Protein AF-A0A3D9SUY4-F1 (afdb_monomer_lite)

Foldseek 3Di:
DDPPVDDPVNVVVVVVQCVVCPPPVNVVLVVVLVVLLVVCQPPDLPPVSLLVSLVSVLVSHDLVRLVVVLVCVVVVVCVLVVVVVVGHSNSSSSPVNNNVVSVVVD

Radius of gyration: 14.99 Å; chains: 1; bounding box: 34×36×32 Å

Sequence (106 aa):
MIDTGAKPEDVAAFTEMFRPLTEPEAAARGHALSERLDEIADVSPRDPRVTELAGDLAAFLPDEMAAVMITSLQDGGGWLDAMSDELSPAQTEVFRRMVTMLKERG

Secondary structure (DSSP, 8-state):
-------HHHHHHHHHHHHHHHSHHHHHHHHHHHHHHHHTTTS-TTSHHHHHHHHHHHHHS-HHHHHHHHHHHHTT--HHHHHHHHS-HHHHHHHHHHHHHHHHH-

Organism: NCBI:txid111806

Structure (mmCIF, N/CA/C/O backbone):
data_AF-A0A3D9SUY4-F1
#
_entry.id   AF-A0A3D9SUY4-F1
#
loop_
_atom_site.group_PDB
_atom_site.id
_atom_site.type_symbol
_atom_site.label_atom_id
_atom_site.label_alt_id
_atom_site.label_comp_id
_atom_site.label_asym_id
_atom_site.label_entity_id
_atom_site.label_seq_id
_atom_site.pdbx_PDB_ins_code
_atom_site.Cartn_x
_atom_site.Cartn_y
_atom_site.Cartn_z
_atom_site.occupancy
_atom_site.B_iso_or_equiv
_atom_site.auth_seq_id
_atom_site.auth_comp_id
_atom_site.auth_asym_id
_atom_site.auth_atom_id
_atom_site.pdbx_PDB_model_num
ATOM 1 N N . MET A 1 1 ? 11.830 24.375 -13.762 1.00 39.50 1 MET A N 1
ATOM 2 C CA . MET A 1 1 ? 12.575 23.419 -14.607 1.00 39.50 1 MET A CA 1
ATOM 3 C C . MET A 1 1 ? 13.114 22.375 -13.651 1.00 39.50 1 MET A C 1
ATOM 5 O O . MET A 1 1 ? 13.939 22.741 -12.828 1.00 39.50 1 MET A O 1
ATOM 9 N N . ILE A 1 2 ? 12.524 21.177 -13.608 1.00 45.97 2 ILE A N 1
ATOM 10 C CA . ILE A 1 2 ? 12.935 20.156 -12.635 1.00 45.97 2 ILE A CA 1
ATOM 11 C C . ILE A 1 2 ? 14.251 19.560 -13.130 1.00 45.97 2 ILE A C 1
ATOM 13 O O . ILE A 1 2 ? 14.282 18.885 -14.155 1.00 45.97 2 ILE A O 1
ATOM 17 N N . ASP A 1 3 ? 15.323 19.868 -12.409 1.00 45.66 3 ASP A N 1
ATOM 18 C CA . ASP A 1 3 ? 16.637 19.252 -12.547 1.00 45.66 3 ASP A CA 1
ATOM 19 C C . ASP A 1 3 ? 16.546 17.849 -11.930 1.00 45.66 3 ASP A C 1
ATOM 21 O O . ASP A 1 3 ? 16.814 17.632 -10.748 1.00 45.66 3 ASP A O 1
ATOM 25 N N . THR A 1 4 ? 15.998 16.904 -12.695 1.00 54.19 4 THR A N 1
ATOM 26 C CA . THR A 1 4 ? 15.910 15.510 -12.252 1.00 54.19 4 THR A CA 1
ATOM 27 C C . THR A 1 4 ? 17.286 14.910 -12.502 1.00 54.19 4 THR A C 1
ATOM 29 O O . THR A 1 4 ? 17.552 14.433 -13.598 1.00 54.19 4 THR A O 1
ATOM 32 N N . GLY A 1 5 ? 18.181 14.977 -11.513 1.00 54.53 5 GLY A N 1
ATOM 33 C CA . GLY A 1 5 ? 19.549 14.432 -11.566 1.00 54.53 5 GLY A CA 1
ATOM 34 C C . GLY A 1 5 ? 19.641 12.903 -11.712 1.00 54.53 5 GLY A C 1
ATOM 35 O O . GLY A 1 5 ? 20.665 12.321 -11.364 1.00 54.53 5 GLY A O 1
ATOM 36 N N . ALA A 1 6 ? 18.579 12.254 -12.192 1.00 60.03 6 ALA A N 1
ATOM 37 C CA . ALA A 1 6 ? 18.572 10.857 -12.587 1.00 60.03 6 ALA A CA 1
ATOM 38 C C . ALA A 1 6 ? 19.215 10.740 -13.968 1.00 60.03 6 ALA A C 1
ATOM 40 O O . ALA A 1 6 ? 18.885 11.495 -14.890 1.00 60.03 6 ALA A O 1
ATOM 41 N N . LYS A 1 7 ? 20.143 9.799 -14.127 1.00 66.12 7 LYS A N 1
ATOM 42 C CA . LYS A 1 7 ? 20.727 9.566 -15.441 1.00 66.12 7 LYS A CA 1
ATOM 43 C C . LYS A 1 7 ? 19.672 8.908 -16.343 1.00 66.12 7 LYS A C 1
ATOM 45 O O . LYS A 1 7 ? 18.786 8.215 -15.837 1.00 66.12 7 LYS A O 1
ATOM 50 N N . PRO A 1 8 ? 19.725 9.099 -17.670 1.00 63.19 8 PRO A N 1
ATOM 51 C CA . PRO A 1 8 ? 18.758 8.495 -18.588 1.00 63.19 8 PRO A CA 1
ATOM 52 C C . PRO A 1 8 ? 18.637 6.971 -18.434 1.00 63.19 8 PRO A C 1
ATOM 54 O O . PRO A 1 8 ? 17.547 6.423 -18.589 1.00 63.19 8 PRO A O 1
ATOM 57 N N . GLU A 1 9 ? 19.736 6.295 -18.084 1.00 63.78 9 GLU A N 1
ATOM 58 C CA . GLU A 1 9 ? 19.760 4.865 -17.768 1.00 63.78 9 GLU A CA 1
ATOM 59 C C . GLU A 1 9 ? 18.925 4.491 -16.531 1.00 63.78 9 GLU A C 1
ATOM 61 O O . GLU A 1 9 ? 18.252 3.460 -16.547 1.00 63.78 9 GLU A O 1
ATOM 66 N N . ASP A 1 10 ? 18.891 5.347 -15.508 1.00 72.88 10 ASP A N 1
ATOM 67 C CA . ASP A 1 10 ? 18.124 5.119 -14.281 1.00 72.88 10 ASP A CA 1
ATOM 68 C C . ASP A 1 10 ? 16.621 5.287 -14.549 1.00 72.88 10 ASP A C 1
ATOM 70 O O . ASP A 1 10 ? 15.800 4.512 -14.061 1.00 72.88 10 ASP A O 1
ATOM 74 N N . VAL A 1 11 ? 16.254 6.259 -15.393 1.00 73.12 11 VAL A N 1
ATOM 75 C CA . VAL A 1 11 ? 14.862 6.490 -15.818 1.00 73.12 11 VAL A CA 1
ATOM 76 C C . VAL A 1 11 ? 14.341 5.328 -16.663 1.00 73.12 11 VAL A C 1
ATOM 78 O O . VAL A 1 11 ? 13.199 4.899 -16.484 1.00 73.12 11 VAL A O 1
ATOM 81 N N . ALA A 1 12 ? 15.165 4.799 -17.573 1.00 78.19 12 ALA A N 1
ATOM 82 C CA . ALA A 1 12 ? 14.802 3.638 -18.377 1.00 78.19 12 ALA A CA 1
ATOM 83 C C . ALA A 1 12 ? 14.603 2.399 -17.495 1.00 78.19 12 ALA A C 1
ATOM 85 O O . ALA A 1 12 ? 13.541 1.788 -17.559 1.00 78.19 12 ALA A O 1
ATOM 86 N N . ALA A 1 13 ? 15.560 2.080 -16.618 1.00 77.81 13 ALA A N 1
ATOM 87 C CA . ALA A 1 13 ? 15.449 0.948 -15.696 1.00 77.81 13 ALA A CA 1
ATOM 88 C C . ALA A 1 13 ? 14.212 1.056 -14.787 1.00 77.81 13 ALA A C 1
ATOM 90 O O . ALA A 1 13 ? 13.476 0.085 -14.615 1.00 77.81 13 ALA A O 1
ATOM 91 N N . PHE A 1 14 ? 13.934 2.256 -14.271 1.00 78.50 14 PHE A N 1
ATOM 92 C CA . PHE A 1 14 ? 12.726 2.524 -13.499 1.00 78.50 14 PHE A CA 1
ATOM 93 C C . PHE A 1 14 ? 11.457 2.305 -14.335 1.00 78.50 14 PHE A C 1
ATOM 95 O O . PHE A 1 14 ? 10.535 1.636 -13.890 1.00 78.50 14 PHE A O 1
ATOM 102 N N . THR A 1 15 ? 11.411 2.792 -15.575 1.00 83.44 15 THR A N 1
ATOM 103 C CA . THR A 1 15 ? 10.249 2.600 -16.461 1.00 83.44 15 THR A CA 1
ATOM 104 C C . THR A 1 15 ? 9.989 1.122 -16.761 1.00 83.44 15 THR A C 1
ATOM 106 O O . THR A 1 15 ? 8.841 0.679 -16.712 1.00 83.44 15 THR A O 1
ATOM 109 N N . GLU A 1 16 ? 11.041 0.344 -17.031 1.00 85.75 16 GLU A N 1
ATOM 110 C CA . GLU A 1 16 ? 10.926 -1.100 -17.269 1.00 85.75 16 GLU A CA 1
ATOM 111 C C . GLU A 1 16 ? 10.336 -1.829 -16.057 1.00 85.75 16 GLU A C 1
ATOM 113 O O . GLU A 1 16 ? 9.465 -2.682 -16.224 1.00 85.75 16 GLU A O 1
ATOM 118 N N . MET A 1 17 ? 10.746 -1.441 -14.846 1.00 84.69 17 MET A N 1
ATOM 119 C CA . MET A 1 17 ? 10.252 -2.015 -13.592 1.00 84.69 17 MET A CA 1
ATOM 120 C C . MET A 1 17 ? 8.743 -1.786 -13.389 1.00 84.69 17 MET A C 1
ATOM 122 O O . MET A 1 17 ? 8.058 -2.649 -12.846 1.00 84.69 17 MET A O 1
ATOM 126 N N . PHE A 1 18 ? 8.201 -0.653 -13.852 1.00 83.69 18 PHE A N 1
ATOM 127 C CA . PHE A 1 18 ? 6.768 -0.343 -13.742 1.00 83.69 18 PHE A CA 1
ATOM 128 C C . PHE A 1 18 ? 5.919 -0.926 -14.873 1.00 83.69 18 PHE A C 1
ATOM 130 O O . PHE A 1 18 ? 4.696 -0.986 -14.727 1.00 83.69 18 PHE A O 1
ATOM 137 N N . ARG A 1 19 ? 6.520 -1.385 -15.981 1.00 86.81 19 ARG A N 1
ATOM 138 C CA . ARG A 1 19 ? 5.774 -1.916 -17.135 1.00 86.81 19 ARG A CA 1
ATOM 139 C C . ARG A 1 19 ? 4.699 -2.946 -16.747 1.00 86.81 19 ARG A C 1
ATOM 141 O O . ARG A 1 19 ? 3.575 -2.778 -17.225 1.00 86.81 19 ARG A O 1
ATOM 148 N N . PRO A 1 20 ? 4.956 -3.942 -15.872 1.00 86.31 20 PRO A N 1
ATOM 149 C CA . PRO A 1 20 ? 3.943 -4.933 -15.500 1.00 86.31 20 PRO A CA 1
ATOM 150 C C . PRO A 1 20 ? 2.678 -4.328 -14.876 1.00 86.31 20 PRO A C 1
ATOM 152 O O . PRO A 1 20 ? 1.603 -4.905 -14.997 1.00 86.31 20 PRO A O 1
ATOM 155 N N . LEU A 1 21 ? 2.790 -3.157 -14.240 1.00 85.19 21 LEU A N 1
ATOM 156 C CA . LEU A 1 21 ? 1.664 -2.444 -13.634 1.00 85.19 21 LEU A CA 1
ATOM 157 C C . LEU A 1 21 ? 0.907 -1.549 -14.626 1.00 85.19 21 LEU A C 1
ATOM 159 O O . LEU A 1 21 ? -0.205 -1.119 -14.333 1.00 85.19 21 LEU A O 1
ATOM 163 N N . THR A 1 22 ? 1.496 -1.264 -15.791 1.00 86.56 22 THR A N 1
ATOM 164 C CA . THR A 1 22 ? 0.878 -0.433 -16.841 1.00 86.56 22 THR A CA 1
ATOM 165 C C . THR A 1 22 ? 0.004 -1.223 -17.812 1.00 86.56 22 THR A C 1
ATOM 167 O O . THR A 1 22 ? -0.742 -0.624 -18.586 1.00 86.56 22 THR A O 1
ATOM 170 N N . GLU A 1 23 ? 0.072 -2.556 -17.772 1.00 91.00 23 GLU A N 1
ATOM 171 C CA . GLU A 1 23 ? -0.793 -3.414 -18.579 1.00 91.00 23 GLU A CA 1
ATOM 172 C C . GLU A 1 23 ? -2.272 -3.165 -18.234 1.00 91.00 23 GLU A C 1
ATOM 174 O O . GLU A 1 23 ? -2.591 -2.989 -17.057 1.00 91.00 23 GLU A O 1
ATOM 179 N N . PRO A 1 24 ? -3.205 -3.178 -19.206 1.00 90.19 24 PRO A N 1
ATOM 180 C CA . PRO A 1 24 ? -4.595 -2.776 -18.972 1.00 90.19 24 PRO A CA 1
ATOM 181 C C . PRO A 1 24 ? -5.285 -3.511 -17.814 1.00 90.19 24 PRO A C 1
ATOM 183 O O . PRO A 1 24 ? -6.039 -2.907 -17.053 1.00 90.19 24 PRO A O 1
ATOM 186 N N . GLU A 1 25 ? -5.012 -4.807 -17.659 1.00 89.44 25 GLU A N 1
ATOM 187 C CA . GLU A 1 25 ? -5.555 -5.619 -16.566 1.00 89.44 25 GLU A CA 1
ATOM 188 C C . GLU A 1 25 ? -4.946 -5.238 -15.210 1.00 89.44 25 GLU A C 1
ATOM 190 O O . GLU A 1 25 ? -5.666 -5.091 -14.221 1.00 89.44 25 GLU A O 1
ATOM 195 N N . ALA A 1 26 ? -3.629 -5.023 -15.164 1.00 91.00 26 ALA A N 1
ATOM 196 C CA . ALA A 1 26 ? -2.940 -4.594 -13.954 1.00 91.00 26 ALA A CA 1
ATOM 197 C C . ALA A 1 26 ? -3.362 -3.177 -13.545 1.00 91.00 26 ALA A C 1
ATOM 199 O O . ALA A 1 26 ? -3.608 -2.935 -12.367 1.00 91.00 26 ALA A O 1
ATOM 200 N N . ALA A 1 27 ? -3.545 -2.276 -14.510 1.00 91.06 27 ALA A N 1
ATOM 201 C CA . ALA A 1 27 ? -4.060 -0.933 -14.282 1.00 91.06 27 ALA A CA 1
ATOM 202 C C . ALA A 1 27 ? -5.489 -0.968 -13.717 1.00 91.06 27 ALA A C 1
ATOM 204 O O . ALA A 1 27 ? -5.767 -0.315 -12.712 1.00 91.06 27 ALA A O 1
ATOM 205 N N . ALA A 1 28 ? -6.385 -1.776 -14.298 1.00 93.50 28 ALA A N 1
ATOM 206 C CA . ALA A 1 28 ? -7.744 -1.952 -13.779 1.00 93.50 28 ALA A CA 1
ATOM 207 C C . ALA A 1 28 ? -7.746 -2.529 -12.353 1.00 93.50 28 ALA A C 1
ATOM 209 O O . ALA A 1 28 ? -8.487 -2.059 -11.488 1.00 93.50 28 ALA A O 1
ATOM 210 N N . ARG A 1 29 ? -6.875 -3.508 -12.080 1.00 92.69 29 ARG A N 1
ATOM 211 C CA . ARG A 1 29 ? -6.699 -4.069 -10.736 1.00 92.69 29 ARG A CA 1
ATOM 212 C C . ARG A 1 29 ? -6.135 -3.042 -9.752 1.00 92.69 29 ARG A C 1
ATOM 214 O O . ARG A 1 29 ? -6.600 -2.991 -8.618 1.00 92.69 29 ARG A O 1
ATOM 221 N N . GLY A 1 30 ? -5.185 -2.215 -10.182 1.00 93.25 30 GLY A N 1
ATOM 222 C CA . GLY A 1 30 ? -4.647 -1.106 -9.396 1.00 93.25 30 GLY A CA 1
ATOM 223 C C . GLY A 1 30 ? -5.737 -0.108 -9.011 1.00 93.25 30 GLY A C 1
ATOM 224 O O . GLY A 1 30 ? -5.876 0.210 -7.834 1.00 93.25 30 GLY A O 1
ATOM 225 N N . HIS A 1 31 ? -6.579 0.293 -9.968 1.00 94.06 31 HIS A N 1
ATOM 226 C CA . HIS A 1 31 ? -7.733 1.156 -9.701 1.00 94.06 31 HIS A CA 1
ATOM 227 C C . HIS A 1 31 ? -8.698 0.549 -8.676 1.00 94.06 31 HIS A C 1
ATOM 229 O O . HIS A 1 31 ? -9.068 1.231 -7.725 1.00 94.06 31 HIS A O 1
ATOM 235 N N . ALA A 1 32 ? -9.038 -0.736 -8.803 1.00 95.75 32 ALA A N 1
ATOM 236 C CA . ALA A 1 32 ? -9.907 -1.410 -7.836 1.00 95.75 32 ALA A CA 1
ATOM 237 C C . ALA A 1 32 ? -9.298 -1.466 -6.419 1.00 95.75 32 ALA A C 1
ATOM 239 O O . ALA A 1 32 ? -10.016 -1.386 -5.422 1.00 95.75 32 ALA A O 1
ATOM 240 N N . LEU A 1 33 ? -7.972 -1.599 -6.303 1.00 96.06 33 LEU A N 1
ATOM 241 C CA . LEU A 1 33 ? -7.279 -1.546 -5.011 1.00 96.06 33 LEU A CA 1
ATOM 242 C C . LEU A 1 33 ? -7.282 -0.130 -4.420 1.00 96.06 33 LEU A C 1
ATOM 244 O O . LEU A 1 33 ? -7.460 0.012 -3.212 1.00 96.06 33 LEU A O 1
ATOM 248 N N . SER A 1 34 ? -7.133 0.903 -5.253 1.00 92.62 34 SER A N 1
ATOM 249 C CA . SER A 1 34 ? -7.262 2.302 -4.831 1.00 92.62 34 SER A CA 1
ATOM 250 C C . SER A 1 34 ? -8.675 2.632 -4.345 1.00 92.62 34 SER A C 1
ATOM 252 O O . SER A 1 34 ? -8.819 3.209 -3.275 1.00 92.62 34 SER A O 1
ATOM 254 N N . GLU A 1 35 ? -9.720 2.193 -5.052 1.00 96.31 35 GLU A N 1
ATOM 255 C CA . GLU A 1 35 ? -11.110 2.380 -4.604 1.00 96.31 35 GLU A CA 1
ATOM 256 C C . GLU A 1 35 ? -11.355 1.710 -3.245 1.00 96.31 35 GLU A C 1
ATOM 258 O O . GLU A 1 35 ? -11.909 2.321 -2.334 1.00 96.31 35 GLU A O 1
ATOM 263 N N . ARG A 1 36 ? -10.852 0.483 -3.055 1.00 96.25 36 ARG A N 1
ATOM 264 C CA . ARG A 1 36 ? -10.932 -0.211 -1.760 1.00 96.25 36 ARG A CA 1
ATOM 265 C C . ARG A 1 36 ? -10.169 0.507 -0.650 1.00 96.25 36 ARG A C 1
ATOM 267 O O . ARG A 1 36 ? -10.595 0.433 0.500 1.00 96.25 36 ARG A O 1
ATOM 274 N N . LEU A 1 37 ? -9.050 1.168 -0.958 1.00 95.38 37 LEU A N 1
ATOM 275 C CA . LEU A 1 37 ? -8.332 2.007 0.007 1.00 95.38 37 LEU A CA 1
ATOM 276 C C . LEU A 1 37 ? -9.193 3.196 0.443 1.00 95.38 37 LEU A C 1
ATOM 278 O O . LEU A 1 37 ? -9.208 3.522 1.629 1.00 95.38 37 LEU A O 1
ATOM 282 N N . ASP A 1 38 ? -9.916 3.826 -0.476 1.00 95.19 38 ASP A N 1
ATOM 283 C CA . ASP A 1 38 ? -10.801 4.950 -0.158 1.00 95.19 38 ASP A CA 1
ATOM 284 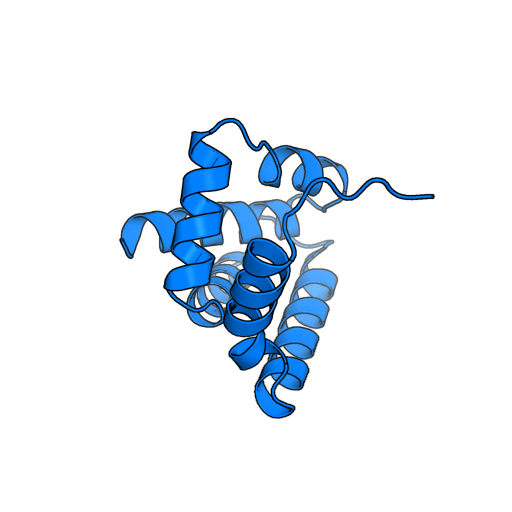C C . ASP A 1 38 ? -12.021 4.500 0.661 1.00 95.19 38 ASP A C 1
ATOM 286 O O . ASP A 1 38 ? -12.381 5.141 1.647 1.00 95.19 38 ASP A O 1
ATOM 290 N N . GLU A 1 39 ? -12.609 3.346 0.337 1.00 95.69 39 GLU A N 1
ATOM 291 C CA . GLU A 1 39 ? -13.755 2.779 1.066 1.00 95.69 39 GLU A CA 1
ATOM 292 C C . GLU A 1 39 ? -13.464 2.477 2.543 1.00 95.69 39 GLU A C 1
ATOM 294 O O . GLU A 1 39 ? -14.373 2.503 3.380 1.00 95.69 39 GLU A O 1
ATOM 299 N N . ILE A 1 40 ? -12.212 2.160 2.882 1.00 95.81 40 ILE A N 1
ATOM 300 C CA . ILE A 1 40 ? -11.815 1.869 4.263 1.00 95.81 40 ILE A CA 1
ATOM 301 C C . ILE A 1 40 ? -11.380 3.116 5.038 1.00 95.81 40 ILE A C 1
ATOM 303 O O . ILE A 1 40 ? -11.033 2.986 6.208 1.00 95.81 40 ILE A O 1
ATOM 307 N N . ALA A 1 41 ? -11.376 4.311 4.441 1.00 94.38 41 ALA A N 1
ATOM 308 C CA . ALA A 1 41 ? -10.810 5.496 5.086 1.00 94.38 41 ALA A CA 1
ATOM 309 C C . ALA A 1 41 ? -11.446 5.802 6.459 1.00 94.38 41 ALA A C 1
ATOM 311 O O . ALA A 1 41 ? -10.750 6.148 7.413 1.00 94.38 41 ALA A O 1
ATOM 312 N N . ASP A 1 42 ? -12.756 5.584 6.587 1.00 93.19 42 ASP A N 1
ATOM 313 C CA . ASP A 1 42 ? -13.521 5.886 7.804 1.00 93.19 42 ASP A CA 1
ATOM 314 C C . ASP A 1 42 ? -13.718 4.681 8.740 1.00 93.19 42 ASP A C 1
ATOM 316 O O . ASP A 1 42 ? -14.455 4.7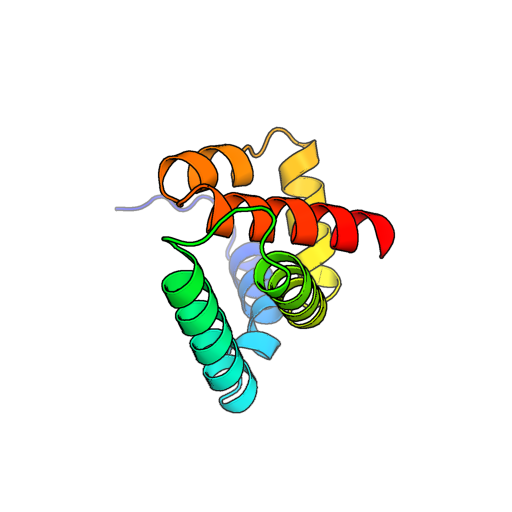57 9.730 1.00 93.19 42 ASP A O 1
ATOM 320 N N . VAL A 1 43 ? -13.098 3.537 8.441 1.00 95.19 43 VAL A N 1
ATOM 321 C CA . VAL A 1 43 ? -13.301 2.306 9.217 1.00 95.19 43 VAL A CA 1
ATOM 322 C C . VAL A 1 43 ? -12.213 2.134 10.276 1.00 95.19 43 VAL A C 1
ATOM 324 O O . VAL A 1 43 ? -11.216 2.850 10.332 1.00 95.19 43 VAL A O 1
ATOM 327 N N . SER A 1 44 ? -12.409 1.175 11.181 1.00 95.88 44 SER A N 1
ATOM 328 C CA . SER A 1 44 ? -11.407 0.876 12.204 1.00 95.88 44 SER A CA 1
ATOM 329 C C . SER A 1 44 ? -10.125 0.315 11.568 1.00 95.88 44 SER A C 1
ATOM 331 O O . SER A 1 44 ? -10.217 -0.605 10.759 1.00 95.88 44 SER A O 1
ATOM 333 N N . PRO A 1 45 ? -8.920 0.709 12.021 1.00 94.62 45 PRO A N 1
ATOM 334 C CA . PRO A 1 45 ? -7.666 0.051 11.622 1.00 94.62 45 PRO A CA 1
ATOM 335 C C . PRO A 1 45 ? -7.607 -1.447 11.962 1.00 94.62 45 PRO A C 1
ATOM 337 O O . PRO A 1 45 ? -6.752 -2.177 11.472 1.00 94.62 45 PRO A O 1
ATOM 340 N N . ARG A 1 46 ? -8.499 -1.921 12.841 1.00 94.69 46 ARG A N 1
ATOM 341 C CA . ARG A 1 46 ? -8.640 -3.342 13.196 1.00 94.69 46 ARG A CA 1
ATOM 342 C C . ARG A 1 46 ? -9.711 -4.069 12.381 1.00 94.69 46 ARG A C 1
ATOM 344 O O . ARG A 1 46 ? -9.975 -5.236 12.660 1.00 94.69 46 ARG A O 1
AT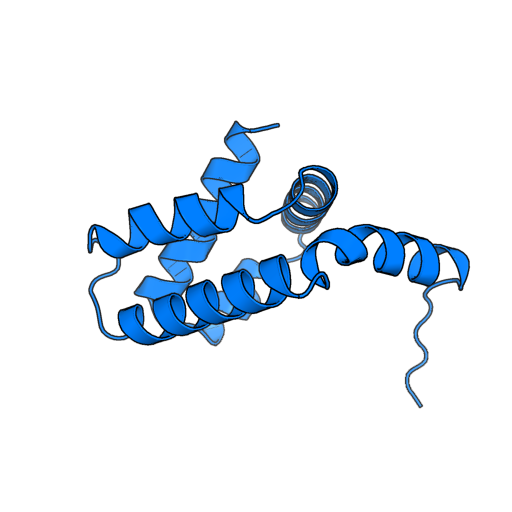OM 351 N N . ASP A 1 47 ? -10.355 -3.393 11.435 1.00 96.94 47 ASP A N 1
ATOM 352 C CA . ASP A 1 47 ? -11.337 -4.008 10.548 1.00 96.94 47 ASP A CA 1
ATOM 353 C C . ASP A 1 47 ? -10.666 -5.124 9.720 1.00 96.94 47 ASP A C 1
ATOM 355 O O . ASP A 1 47 ? -9.565 -4.917 9.200 1.00 96.94 47 ASP A O 1
ATOM 359 N N . PRO A 1 48 ? -11.279 -6.315 9.589 1.00 95.25 48 PRO A N 1
ATOM 360 C CA . PRO A 1 48 ? -10.713 -7.416 8.808 1.00 95.25 48 PRO A CA 1
ATOM 361 C C . PRO A 1 48 ? -10.318 -7.021 7.379 1.00 95.25 48 PRO A C 1
ATOM 363 O O . PRO A 1 48 ? -9.271 -7.463 6.900 1.00 95.25 48 PRO A O 1
ATOM 366 N N . ARG A 1 49 ? -11.075 -6.108 6.751 1.00 96.00 49 ARG A N 1
ATOM 367 C CA . ARG A 1 49 ? -10.829 -5.615 5.386 1.00 96.00 49 ARG A CA 1
ATOM 368 C C . ARG A 1 49 ? -9.462 -4.952 5.224 1.00 96.00 49 ARG A C 1
ATOM 370 O O . ARG A 1 49 ? -8.878 -5.034 4.150 1.00 96.00 49 ARG A O 1
ATOM 377 N N . VAL A 1 50 ? -8.921 -4.351 6.288 1.00 97.00 50 VAL A N 1
ATOM 378 C CA . VAL A 1 50 ? -7.566 -3.767 6.306 1.00 97.00 50 VAL A CA 1
ATOM 379 C C . VAL A 1 50 ? -6.510 -4.856 6.105 1.00 97.00 50 VAL A C 1
ATOM 381 O O . VAL A 1 50 ? -5.552 -4.677 5.359 1.00 97.00 50 VAL A O 1
ATOM 384 N N . THR A 1 51 ? -6.691 -6.011 6.751 1.00 94.62 51 THR A N 1
ATOM 385 C CA . THR A 1 51 ? -5.751 -7.140 6.641 1.00 94.62 51 THR A CA 1
ATOM 386 C C . THR A 1 51 ? -5.783 -7.745 5.245 1.00 94.62 51 THR A C 1
ATOM 388 O O . THR A 1 51 ? -4.733 -8.019 4.668 1.00 94.62 51 THR A O 1
ATOM 391 N N . GLU A 1 52 ? -6.986 -7.937 4.710 1.00 96.06 52 GLU A N 1
ATOM 392 C CA . GLU A 1 52 ? -7.200 -8.493 3.374 1.00 96.06 52 GLU A CA 1
ATOM 393 C C . GLU A 1 52 ? -6.609 -7.574 2.300 1.00 96.06 52 GLU A C 1
ATOM 395 O O . GLU A 1 52 ? -5.826 -8.023 1.466 1.00 96.06 52 GLU A O 1
ATOM 400 N N . LEU A 1 53 ? -6.894 -6.270 2.378 1.00 97.56 53 LEU A N 1
ATOM 401 C CA . LEU A 1 53 ? -6.391 -5.292 1.415 1.00 97.56 53 LEU A CA 1
ATOM 402 C C . LEU A 1 53 ? -4.861 -5.160 1.450 1.00 97.56 53 LEU A C 1
ATOM 404 O O . LEU A 1 53 ? -4.237 -5.016 0.402 1.00 97.56 53 LEU A O 1
ATOM 408 N N . ALA A 1 54 ? -4.243 -5.263 2.630 1.00 96.69 54 ALA A N 1
ATOM 409 C CA . ALA A 1 54 ? -2.785 -5.275 2.750 1.00 96.69 54 ALA A CA 1
ATOM 410 C C . ALA A 1 54 ? -2.150 -6.472 2.024 1.00 96.69 54 ALA A C 1
ATOM 412 O O . ALA A 1 54 ? -1.139 -6.307 1.340 1.00 96.69 54 ALA A O 1
ATOM 413 N N . GLY A 1 55 ? -2.760 -7.656 2.139 1.00 96.00 55 GLY A N 1
ATOM 414 C CA . GLY A 1 55 ? -2.323 -8.854 1.421 1.00 96.00 55 GLY A CA 1
ATOM 415 C C . GLY A 1 55 ? -2.492 -8.719 -0.089 1.00 96.00 55 GLY A C 1
ATOM 416 O O . GLY A 1 55 ? -1.572 -9.039 -0.844 1.00 96.00 55 GLY A O 1
ATOM 417 N N . ASP A 1 56 ? -3.628 -8.178 -0.529 1.00 96.56 56 ASP A N 1
ATOM 418 C CA . ASP A 1 56 ? -3.902 -7.953 -1.949 1.00 96.56 56 ASP A CA 1
ATOM 419 C C . ASP A 1 56 ? -2.910 -6.964 -2.578 1.00 96.56 56 ASP A C 1
ATOM 421 O O . ASP A 1 56 ? -2.419 -7.212 -3.682 1.00 96.56 56 ASP A O 1
ATOM 425 N N . LEU A 1 57 ? -2.572 -5.879 -1.871 1.00 95.12 57 LEU A N 1
ATOM 426 C CA . LEU A 1 57 ? -1.550 -4.921 -2.302 1.00 95.12 57 LEU A CA 1
ATOM 427 C C . LEU A 1 57 ? -0.151 -5.545 -2.318 1.00 95.12 57 LEU A C 1
ATOM 429 O O . LEU A 1 57 ? 0.583 -5.371 -3.289 1.00 95.12 57 LEU A O 1
ATOM 433 N N . ALA A 1 58 ? 0.214 -6.317 -1.291 1.00 94.81 58 ALA A N 1
ATOM 434 C CA . ALA A 1 58 ? 1.506 -6.998 -1.253 1.00 94.81 58 ALA A CA 1
ATOM 435 C C . ALA A 1 58 ? 1.662 -7.975 -2.431 1.00 94.81 58 ALA A C 1
ATOM 437 O O . ALA A 1 58 ? 2.726 -8.028 -3.047 1.00 94.81 58 ALA A O 1
ATOM 438 N N . ALA A 1 59 ? 0.603 -8.713 -2.774 1.00 93.38 59 ALA A N 1
ATOM 439 C CA . ALA A 1 59 ? 0.585 -9.651 -3.896 1.00 93.38 59 ALA A CA 1
ATOM 440 C C . ALA A 1 59 ? 0.501 -8.971 -5.273 1.00 93.38 59 ALA A C 1
ATOM 442 O O . ALA A 1 59 ? 0.840 -9.587 -6.282 1.00 93.38 59 ALA A O 1
ATOM 443 N N . PHE A 1 60 ? 0.025 -7.726 -5.335 1.00 93.56 60 PHE A N 1
ATOM 444 C CA . PHE A 1 60 ? -0.030 -6.944 -6.570 1.00 93.56 60 PHE A CA 1
ATOM 445 C C . PHE A 1 60 ? 1.352 -6.436 -7.003 1.00 93.56 60 PHE A C 1
ATOM 447 O O . PHE A 1 60 ? 1.588 -6.231 -8.192 1.00 93.56 60 PHE A O 1
ATOM 454 N N . LEU A 1 61 ? 2.272 -6.255 -6.053 1.00 90.44 61 LEU A N 1
ATOM 455 C CA . LEU A 1 61 ? 3.589 -5.678 -6.299 1.00 90.44 61 LEU A CA 1
ATOM 456 C C . LEU A 1 61 ? 4.614 -6.726 -6.772 1.00 90.44 61 LEU A C 1
ATOM 458 O O . LEU A 1 61 ? 4.881 -7.682 -6.030 1.00 90.44 61 LEU A O 1
ATOM 462 N N . PRO A 1 62 ? 5.258 -6.515 -7.940 1.00 90.50 62 PRO A N 1
ATOM 463 C CA . PRO A 1 62 ? 6.397 -7.316 -8.384 1.00 90.50 62 PRO A CA 1
ATOM 464 C C . PRO A 1 62 ? 7.523 -7.354 -7.344 1.00 90.50 62 PRO A C 1
ATOM 466 O O . PRO A 1 62 ? 7.755 -6.372 -6.637 1.00 90.50 62 PRO A O 1
ATOM 469 N N . ASP A 1 63 ? 8.258 -8.467 -7.272 1.00 88.94 63 ASP A N 1
ATOM 470 C CA . ASP A 1 63 ? 9.327 -8.664 -6.279 1.00 88.94 63 ASP A CA 1
ATOM 471 C C . ASP A 1 63 ? 10.438 -7.616 -6.371 1.00 88.94 63 ASP A C 1
ATOM 473 O O . ASP A 1 63 ? 10.899 -7.110 -5.350 1.00 88.94 63 ASP A O 1
ATOM 477 N N . GLU A 1 64 ? 10.813 -7.226 -7.587 1.00 87.62 64 GLU A N 1
ATOM 478 C CA . GLU A 1 64 ? 11.819 -6.188 -7.833 1.00 87.62 64 GLU A CA 1
ATOM 479 C C . GLU A 1 64 ? 11.381 -4.835 -7.245 1.00 87.62 64 GLU A C 1
ATOM 481 O O . GLU A 1 64 ? 12.158 -4.164 -6.567 1.00 87.62 64 GLU A O 1
ATOM 486 N N . MET A 1 65 ? 10.102 -4.474 -7.406 1.00 87.00 65 MET A N 1
ATOM 487 C CA . MET A 1 65 ? 9.535 -3.255 -6.820 1.00 87.00 65 MET A CA 1
ATOM 488 C C . MET A 1 65 ? 9.433 -3.339 -5.297 1.00 87.00 65 MET A C 1
ATOM 490 O O . MET A 1 65 ? 9.718 -2.363 -4.600 1.00 87.00 65 MET A O 1
ATOM 494 N N . ALA A 1 66 ? 9.027 -4.497 -4.773 1.00 90.31 66 ALA A N 1
ATOM 495 C CA . ALA A 1 66 ? 8.953 -4.725 -3.336 1.00 90.31 66 ALA A CA 1
ATOM 496 C C . ALA A 1 66 ? 10.328 -4.567 -2.677 1.00 90.31 66 ALA A C 1
ATOM 498 O O . ALA A 1 66 ? 10.438 -3.871 -1.668 1.00 90.31 66 ALA A O 1
ATOM 499 N N . ALA A 1 67 ? 11.379 -5.131 -3.278 1.00 89.38 67 ALA A N 1
ATOM 500 C CA . ALA A 1 67 ? 12.748 -4.996 -2.790 1.00 89.38 67 ALA A CA 1
ATOM 501 C C . ALA A 1 67 ? 13.185 -3.524 -2.729 1.00 89.38 67 ALA A C 1
ATOM 503 O O . ALA A 1 67 ? 13.652 -3.070 -1.685 1.00 89.38 67 ALA A O 1
ATOM 504 N N . VAL A 1 68 ? 12.946 -2.751 -3.795 1.00 87.12 68 VAL A N 1
ATOM 505 C CA . VAL A 1 68 ? 13.269 -1.313 -3.833 1.00 87.12 68 VAL A CA 1
ATOM 506 C C . VAL A 1 68 ? 12.524 -0.537 -2.741 1.00 87.12 68 VAL A C 1
ATOM 508 O O . VAL A 1 68 ? 13.127 0.289 -2.052 1.00 87.12 68 VAL A O 1
ATOM 511 N N . MET A 1 69 ? 11.234 -0.819 -2.527 1.00 86.50 69 MET A N 1
ATOM 512 C CA . MET A 1 69 ? 10.456 -0.175 -1.461 1.00 86.50 69 MET A CA 1
ATOM 513 C C . MET A 1 69 ? 10.980 -0.503 -0.060 1.00 86.50 69 MET A C 1
ATOM 515 O O . MET A 1 69 ? 11.013 0.380 0.800 1.00 86.50 69 MET A O 1
ATOM 519 N N . ILE A 1 70 ? 11.402 -1.747 0.181 1.00 88.88 70 ILE A N 1
ATOM 520 C CA . ILE A 1 70 ? 11.977 -2.160 1.468 1.00 88.88 70 ILE A CA 1
ATOM 521 C C . ILE A 1 70 ? 13.325 -1.473 1.697 1.00 88.88 70 ILE A C 1
ATOM 523 O O . ILE A 1 70 ? 13.537 -0.924 2.779 1.00 88.88 70 ILE A O 1
ATOM 527 N N . THR A 1 71 ? 14.212 -1.468 0.699 1.00 87.81 71 THR A N 1
ATOM 528 C CA . THR A 1 71 ? 15.518 -0.798 0.789 1.00 87.81 71 THR A CA 1
ATOM 529 C C . THR A 1 71 ? 15.347 0.696 1.054 1.00 87.81 71 THR A C 1
ATOM 531 O O . THR A 1 71 ? 15.953 1.222 1.982 1.00 87.81 71 THR A O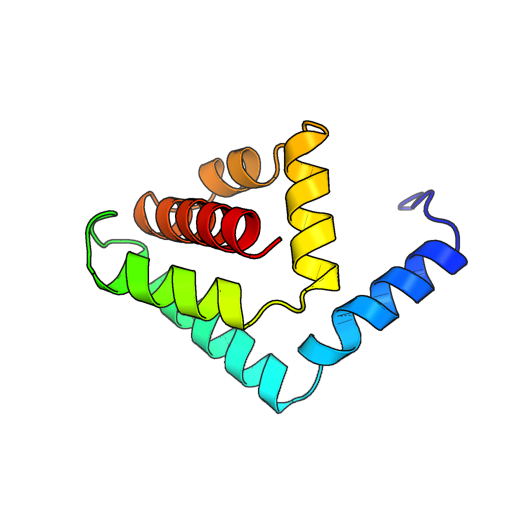 1
ATOM 534 N N . SER A 1 72 ? 14.424 1.362 0.350 1.00 84.25 72 SER A N 1
ATOM 535 C CA . SER A 1 72 ? 14.116 2.777 0.591 1.00 84.25 72 SER A CA 1
ATOM 536 C C . SER A 1 72 ? 13.687 3.048 2.039 1.00 84.25 72 SER A C 1
ATOM 538 O O . SER A 1 72 ? 14.136 4.024 2.636 1.00 84.25 72 SER A O 1
ATOM 540 N N . LEU A 1 73 ? 12.881 2.172 2.652 1.00 84.50 73 LEU A N 1
ATOM 541 C CA . LEU A 1 73 ? 12.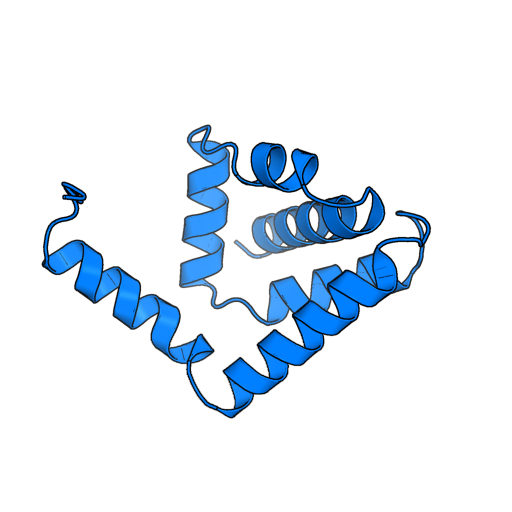502 2.309 4.065 1.00 84.50 73 LEU A CA 1
A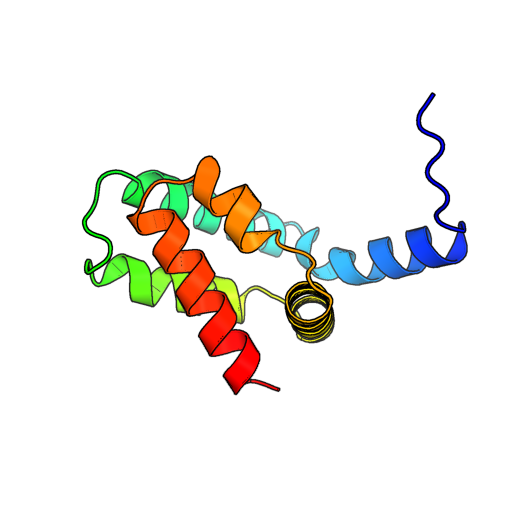TOM 542 C C . LEU A 1 73 ? 13.689 2.142 5.024 1.00 84.50 73 LEU A C 1
ATOM 544 O O . LEU A 1 73 ? 13.722 2.795 6.065 1.00 84.50 73 LEU A O 1
ATOM 548 N N . GLN A 1 74 ? 14.640 1.263 4.703 1.00 81.94 74 GLN A N 1
ATOM 549 C CA . GLN A 1 74 ? 15.836 1.028 5.520 1.00 81.94 74 GLN A CA 1
ATOM 550 C C . GLN A 1 74 ? 16.825 2.195 5.446 1.00 81.94 74 GLN A C 1
ATOM 552 O O . GLN A 1 74 ? 17.417 2.554 6.463 1.00 81.94 74 GLN A O 1
ATOM 557 N N . ASP A 1 75 ? 16.926 2.839 4.285 1.00 81.12 75 ASP A N 1
ATOM 558 C CA . ASP A 1 75 ? 17.826 3.970 4.033 1.00 81.12 75 ASP A CA 1
ATOM 559 C C . ASP A 1 75 ? 17.308 5.303 4.612 1.00 81.12 75 ASP A C 1
ATOM 561 O O . ASP A 1 75 ? 17.783 6.384 4.262 1.00 81.12 75 ASP A O 1
ATOM 565 N N . GLY A 1 76 ? 16.321 5.247 5.514 1.00 65.69 76 GLY A N 1
ATOM 566 C CA . GLY A 1 76 ? 15.694 6.425 6.115 1.00 65.69 76 GLY A CA 1
ATOM 567 C C . GLY A 1 76 ? 14.693 7.123 5.194 1.00 65.69 76 GLY A C 1
ATOM 568 O O . GLY A 1 76 ? 14.295 8.252 5.470 1.00 65.69 76 GLY A O 1
ATOM 569 N N . GLY A 1 77 ? 14.265 6.460 4.115 1.00 65.06 77 GLY A N 1
ATOM 570 C CA . GLY A 1 77 ? 13.435 7.027 3.055 1.00 65.06 77 GLY A CA 1
ATOM 571 C C . GLY A 1 77 ? 12.010 7.401 3.443 1.00 65.06 77 GLY A C 1
ATOM 572 O O . GLY A 1 77 ? 11.311 7.884 2.564 1.00 65.06 77 GLY A O 1
ATOM 573 N N . GLY A 1 78 ? 11.585 7.206 4.701 1.00 74.81 78 GLY A N 1
ATOM 574 C CA . GLY A 1 78 ? 10.459 7.881 5.373 1.00 74.81 78 GLY A CA 1
ATOM 575 C C . GLY A 1 78 ? 9.105 7.934 4.656 1.00 74.81 78 GLY A C 1
ATOM 576 O O . GLY A 1 78 ? 8.192 8.580 5.152 1.00 74.81 78 GLY A O 1
ATOM 577 N N . TRP A 1 79 ? 8.943 7.292 3.500 1.00 84.56 79 TRP A N 1
ATOM 578 C CA . TRP A 1 79 ? 7.801 7.517 2.620 1.00 84.56 79 TRP A CA 1
ATOM 579 C C . TRP A 1 79 ? 6.518 7.039 3.280 1.00 84.56 79 TRP A C 1
ATOM 581 O O . TRP A 1 79 ? 5.470 7.641 3.092 1.00 84.56 79 TRP A O 1
ATOM 591 N N . LEU A 1 80 ? 6.613 5.992 4.103 1.00 86.69 80 LEU A N 1
ATOM 592 C CA . LEU A 1 80 ? 5.492 5.500 4.883 1.00 86.69 80 LEU A CA 1
ATOM 593 C C . LEU A 1 80 ? 5.070 6.509 5.952 1.00 86.69 80 LEU A C 1
ATOM 595 O O . LEU A 1 80 ? 3.875 6.670 6.174 1.00 86.69 80 LEU A O 1
ATOM 599 N N . ASP A 1 81 ? 6.021 7.198 6.586 1.00 86.44 81 ASP A N 1
ATOM 600 C CA . ASP A 1 81 ? 5.720 8.257 7.553 1.00 86.44 81 ASP A CA 1
ATOM 601 C C . ASP A 1 81 ? 5.102 9.466 6.837 1.00 86.44 81 ASP A C 1
ATOM 603 O O . ASP A 1 81 ? 4.053 9.942 7.253 1.00 86.44 81 ASP A O 1
ATOM 607 N N . ALA A 1 82 ? 5.668 9.878 5.696 1.00 87.06 82 ALA A N 1
ATOM 608 C CA . ALA A 1 82 ? 5.122 10.956 4.869 1.00 87.06 82 ALA A CA 1
ATOM 609 C C . ALA A 1 82 ? 3.708 10.643 4.344 1.00 87.06 82 ALA A C 1
ATOM 611 O O . ALA A 1 82 ? 2.829 11.494 4.393 1.00 87.06 82 ALA A O 1
ATOM 612 N N . MET A 1 83 ? 3.453 9.411 3.891 1.00 85.19 83 MET A N 1
ATOM 613 C CA . MET A 1 83 ? 2.111 8.980 3.487 1.00 85.19 83 MET A CA 1
ATOM 614 C C . MET A 1 83 ? 1.160 8.874 4.682 1.00 85.19 83 MET A C 1
ATOM 616 O O . MET A 1 83 ? -0.027 9.140 4.533 1.00 85.19 83 MET A O 1
ATOM 620 N N . SER A 1 84 ? 1.653 8.517 5.872 1.00 87.69 84 SER A N 1
ATOM 621 C CA . SER A 1 84 ? 0.816 8.436 7.078 1.00 87.69 84 SER A CA 1
ATOM 622 C C . SER A 1 84 ? 0.226 9.793 7.479 1.00 87.69 84 SER A C 1
ATOM 624 O O . SER A 1 84 ? -0.827 9.814 8.110 1.00 87.69 84 SER A O 1
ATOM 626 N N . ASP A 1 85 ? 0.872 10.906 7.116 1.00 89.75 85 ASP A N 1
ATOM 627 C CA . ASP A 1 85 ? 0.356 12.258 7.373 1.00 89.75 85 ASP A CA 1
ATOM 628 C C . ASP A 1 85 ? -0.851 12.608 6.482 1.00 89.75 85 ASP A C 1
ATOM 630 O O . ASP A 1 85 ? -1.688 13.430 6.861 1.00 89.75 85 ASP A O 1
ATOM 634 N N . GLU A 1 86 ? -0.962 11.977 5.311 1.00 89.88 86 GLU A N 1
ATOM 635 C CA . GLU A 1 86 ? -2.021 12.229 4.323 1.00 89.88 86 GLU A CA 1
ATOM 636 C C . GLU A 1 86 ? -3.147 11.183 4.364 1.00 89.88 86 GLU A C 1
ATOM 638 O O . GLU A 1 86 ? -4.231 11.408 3.822 1.00 89.88 86 GLU A O 1
ATOM 643 N N . LEU A 1 87 ? -2.910 10.040 5.010 1.00 92.25 87 LEU A N 1
ATOM 644 C CA . LEU A 1 87 ? -3.820 8.899 5.032 1.00 92.25 87 LEU A CA 1
ATOM 645 C C . LEU A 1 87 ? -4.606 8.791 6.338 1.00 92.25 87 LEU A C 1
ATOM 647 O O . LEU A 1 87 ? -4.140 9.115 7.431 1.00 92.25 87 LEU A O 1
ATOM 651 N N . SER A 1 88 ? -5.802 8.213 6.244 1.00 95.38 88 SER A N 1
ATOM 652 C CA . SER A 1 88 ? -6.554 7.811 7.432 1.00 95.38 88 SER A CA 1
ATOM 653 C C . SER A 1 88 ? -5.795 6.757 8.261 1.00 95.38 88 SER A C 1
ATOM 655 O O . SER A 1 88 ? -4.922 6.043 7.744 1.00 95.38 88 SER A O 1
ATOM 657 N N . PRO A 1 89 ? -6.164 6.560 9.542 1.00 95.31 89 PRO A N 1
ATOM 658 C CA . PRO A 1 89 ? -5.587 5.499 10.362 1.00 95.31 89 PRO A CA 1
ATOM 659 C C . PRO A 1 89 ? -5.728 4.095 9.751 1.00 95.31 89 PRO A C 1
ATOM 661 O O . PRO A 1 89 ? -4.828 3.271 9.911 1.00 95.31 89 PRO A O 1
ATOM 664 N N . ALA A 1 90 ? -6.836 3.808 9.059 1.00 96.38 90 ALA A N 1
ATOM 665 C CA . ALA A 1 90 ? -7.073 2.504 8.443 1.00 96.38 90 ALA A CA 1
ATOM 666 C C . ALA A 1 90 ? -6.218 2.293 7.189 1.00 96.38 90 ALA A C 1
ATOM 668 O O . ALA A 1 90 ? -5.576 1.252 7.061 1.00 96.38 90 ALA A O 1
ATOM 669 N N . GLN A 1 91 ? -6.139 3.289 6.306 1.00 96.25 91 GLN A N 1
ATOM 670 C CA . GLN A 1 91 ? -5.278 3.234 5.121 1.00 96.25 91 GLN A CA 1
ATOM 671 C C . GLN A 1 91 ? -3.799 3.141 5.511 1.00 96.25 91 GLN A C 1
ATOM 673 O O . GLN A 1 91 ? -3.068 2.308 4.982 1.00 96.25 91 GLN A O 1
ATOM 678 N N . THR A 1 92 ? -3.367 3.924 6.501 1.00 95.88 92 THR A N 1
ATOM 679 C CA . THR A 1 92 ? -2.006 3.840 7.047 1.00 95.88 92 THR A CA 1
ATOM 680 C C . THR A 1 92 ? -1.682 2.423 7.530 1.00 95.88 92 THR A C 1
ATOM 682 O O . THR A 1 92 ? -0.601 1.893 7.265 1.00 95.88 92 THR A O 1
ATOM 685 N N . GLU A 1 93 ? -2.623 1.780 8.224 1.00 96.62 93 GLU A N 1
ATOM 686 C CA . GLU A 1 93 ? -2.447 0.412 8.710 1.00 96.62 93 GLU A CA 1
ATOM 687 C C . GLU A 1 93 ? -2.356 -0.612 7.568 1.00 96.62 93 GLU A C 1
ATOM 689 O O . GLU A 1 93 ? -1.574 -1.560 7.672 1.00 96.62 93 GLU A O 1
ATOM 694 N N . VAL A 1 94 ? -3.067 -0.401 6.453 1.00 97.31 94 VAL A N 1
ATOM 695 C CA . VAL A 1 94 ? -2.904 -1.221 5.241 1.00 97.31 94 VAL A CA 1
ATOM 696 C C . VAL A 1 94 ? -1.460 -1.179 4.748 1.00 97.31 94 VAL A C 1
ATOM 698 O O . VAL A 1 94 ? -0.848 -2.235 4.575 1.00 97.31 94 VAL A O 1
ATOM 701 N N . PHE A 1 95 ? -0.883 0.014 4.573 1.00 94.88 95 PHE A N 1
ATOM 702 C CA . PHE A 1 95 ? 0.495 0.146 4.089 1.00 94.88 95 PHE A CA 1
ATOM 703 C C . PHE A 1 95 ? 1.519 -0.404 5.087 1.00 94.88 95 PHE A C 1
ATOM 705 O O . PHE A 1 95 ? 2.461 -1.084 4.678 1.00 94.88 95 PHE A O 1
ATOM 712 N N . ARG A 1 96 ? 1.319 -0.201 6.397 1.00 93.56 96 ARG A N 1
ATOM 713 C CA . ARG A 1 96 ? 2.178 -0.802 7.435 1.00 93.56 96 ARG A CA 1
ATOM 714 C C . ARG A 1 96 ? 2.188 -2.325 7.349 1.00 93.56 96 ARG A C 1
ATOM 716 O O . ARG A 1 96 ? 3.257 -2.932 7.370 1.00 93.56 96 ARG A O 1
ATOM 723 N N . ARG A 1 97 ? 1.013 -2.945 7.223 1.00 95.50 97 ARG A N 1
ATOM 724 C CA . ARG A 1 97 ? 0.884 -4.405 7.107 1.00 95.50 97 ARG A CA 1
ATOM 725 C C . ARG A 1 97 ? 1.448 -4.934 5.804 1.00 95.50 97 ARG A C 1
ATOM 727 O O . ARG A 1 97 ? 2.159 -5.932 5.833 1.00 95.50 97 ARG A O 1
ATOM 734 N N . MET A 1 98 ? 1.184 -4.246 4.696 1.00 95.50 98 MET A N 1
ATOM 735 C CA . MET A 1 98 ? 1.767 -4.567 3.398 1.00 95.50 98 MET A CA 1
ATOM 736 C C . MET A 1 98 ? 3.294 -4.598 3.508 1.00 95.50 98 MET A C 1
ATOM 738 O O . MET A 1 98 ? 3.904 -5.600 3.162 1.00 95.50 98 MET A O 1
ATOM 742 N N . VAL A 1 99 ? 3.915 -3.558 4.075 1.00 93.25 99 VAL A N 1
ATOM 743 C CA . VAL A 1 99 ? 5.371 -3.500 4.283 1.00 93.25 99 VAL A CA 1
ATOM 744 C C . VAL A 1 99 ? 5.876 -4.664 5.139 1.00 93.25 99 VAL A C 1
ATOM 746 O O . VAL A 1 99 ? 6.909 -5.243 4.809 1.00 93.25 99 VAL A O 1
ATOM 749 N N . THR A 1 100 ? 5.175 -5.029 6.215 1.00 93.38 100 THR A N 1
ATOM 750 C CA . THR A 1 100 ? 5.530 -6.208 7.022 1.00 93.38 100 THR A CA 1
ATOM 751 C C . THR A 1 100 ? 5.504 -7.487 6.185 1.00 93.38 100 THR A C 1
ATOM 753 O O . THR A 1 100 ? 6.482 -8.226 6.192 1.00 93.38 100 THR A O 1
ATOM 756 N N . MET A 1 101 ? 4.449 -7.708 5.396 1.00 94.38 101 MET A N 1
ATOM 757 C CA . MET A 1 101 ? 4.339 -8.878 4.516 1.00 94.38 101 MET A CA 1
ATOM 758 C C . MET A 1 101 ? 5.430 -8.901 3.438 1.00 94.38 101 MET A C 1
ATOM 760 O O . MET A 1 101 ? 5.978 -9.957 3.137 1.00 94.38 101 MET A O 1
ATOM 764 N N . LEU A 1 102 ? 5.781 -7.743 2.868 1.00 92.31 102 LEU A N 1
ATOM 765 C CA . LEU A 1 102 ? 6.868 -7.640 1.891 1.00 92.31 102 LEU A CA 1
ATOM 766 C C . LEU A 1 102 ? 8.225 -7.989 2.522 1.00 92.31 102 LEU A C 1
ATOM 768 O O . LEU A 1 102 ? 9.020 -8.684 1.898 1.00 92.31 102 LEU A O 1
ATOM 772 N N . LYS A 1 103 ? 8.474 -7.561 3.767 1.00 89.62 103 LYS A N 1
ATOM 773 C CA . LYS A 1 103 ? 9.693 -7.908 4.522 1.00 89.62 103 LYS A CA 1
ATOM 774 C C . LYS A 1 103 ? 9.788 -9.389 4.876 1.00 89.62 103 LYS A C 1
ATOM 776 O O . LYS A 1 103 ? 10.891 -9.877 5.057 1.00 89.62 103 LYS A O 1
ATOM 781 N N . GLU A 1 104 ? 8.661 -10.080 5.015 1.00 87.62 104 GLU A N 1
ATOM 782 C CA . GLU A 1 104 ? 8.622 -11.526 5.270 1.00 87.62 104 GLU A CA 1
ATOM 783 C C . GLU A 1 104 ? 8.788 -12.357 3.986 1.00 87.62 104 GLU A C 1
ATOM 785 O O . GLU A 1 104 ? 9.074 -13.553 4.061 1.00 87.62 104 GLU A O 1
ATOM 790 N N . ARG A 1 105 ? 8.594 -11.741 2.811 1.00 79.31 105 ARG A N 1
ATOM 791 C CA . ARG A 1 105 ? 8.687 -12.394 1.497 1.00 79.31 105 ARG A CA 1
ATOM 792 C C . ARG A 1 105 ? 10.121 -12.485 0.955 1.00 79.31 105 ARG A C 1
ATOM 794 O O . ARG A 1 105 ? 10.367 -13.334 0.099 1.00 79.31 105 ARG A O 1
ATOM 801 N N . GLY A 1 106 ? 11.028 -11.622 1.417 1.00 62.44 106 GLY A N 1
ATOM 802 C CA . GLY A 1 106 ? 12.446 -11.561 1.018 1.00 62.44 106 GLY A CA 1
ATOM 803 C C . GLY A 1 106 ? 13.396 -11.910 2.154 1.00 62.44 106 GLY A C 1
ATOM 804 O O . GLY A 1 106 ? 14.552 -12.264 1.837 1.00 62.44 106 GLY A O 1
#

pLDDT: mean 86.74, std 12.27, range [39.5, 97.56]